Protein AF-A0AAW2F821-F1 (afdb_monomer)

InterPro domains:
  IPR004117 Olfactory receptor, insect [PF02949] (4-106)
  IPR004117 Olfactory receptor, insect [PTHR21137] (3-116)

Sequence (116 aa):
MVGLTFTIFQAVVKLGDLNVALRYASFTICLLSVLYLESWPGQQLSDYTNKIFSYITGGRWYQSSLRVRRIINIMLLRSYVPIKITAGKLYTLNLANFSAVARTSFSYFTVLCSMQ

Solvent-accessible surface area (backbone atoms only — not comparable to full-atom values): 6174 Å² total; per-residue (Å²): 88,73,71,51,26,50,32,52,44,51,21,60,77,34,54,88,43,62,75,59,16,52,51,29,47,52,50,41,53,49,55,51,49,54,55,45,64,57,13,49,58,22,35,54,46,29,52,49,26,50,49,53,43,50,52,53,71,74,41,73,52,86,79,49,56,73,71,58,36,52,53,50,49,54,50,48,63,54,35,73,53,54,56,69,45,44,57,89,81,79,40,63,33,24,59,69,50,50,51,50,45,52,53,51,25,52,51,54,32,54,52,54,62,71,76,105

Mean predicted aligned error: 8.16 Å

Secondary structure (DSSP, 8-state):
-HHHHHHHHHHHHTTTSHHHHHHHHHHHHHHHHHHHHHHHHHHHHHHHHHHHHHHHHHS-GGGS-HHHHHHHHHHHHHHTS----EETTTEE-SHHHHHHHHHHHHHHHHHHHH--

pLDDT: mean 82.45, std 6.85, range [60.75, 91.0]

Radius of gyration: 21.9 Å; Cα contacts (8 Å, |Δi|>4): 92; chains: 1; bounding box: 48×27×64 Å

Foldseek 3Di:
DVLLLVLVLQLVVVVVPVVRNVVSVVVNVVVLVVLVVQLVVQAVQLVVLVVLLVVLVPDPLVPDDPVSNVVSVVSNVVSVPRPFDADVVPRTSHVVSSVVVVVVSVVSNVVVVVVD

Structure (mmCIF, N/CA/C/O backbone):
data_AF-A0AAW2F821-F1
#
_entry.id   AF-A0AAW2F821-F1
#
loop_
_atom_site.group_PDB
_atom_site.id
_atom_site.type_symbol
_atom_site.label_atom_id
_atom_site.label_alt_id
_atom_site.label_comp_id
_atom_site.label_asym_id
_atom_site.label_entity_id
_atom_site.label_seq_id
_atom_site.pdbx_PDB_ins_code
_atom_site.Cartn_x
_atom_site.Cartn_y
_atom_site.Cartn_z
_atom_site.occupancy
_atom_site.B_iso_or_equiv
_atom_site.auth_seq_id
_atom_site.auth_comp_id
_atom_site.auth_asym_id
_atom_site.auth_atom_id
_atom_site.pdbx_PDB_model_num
ATOM 1 N N . MET A 1 1 ? 0.870 5.994 -7.753 1.00 71.38 1 MET A N 1
ATOM 2 C CA . MET A 1 1 ? 0.395 5.442 -9.040 1.00 71.38 1 MET A CA 1
ATOM 3 C C . MET A 1 1 ? 1.180 6.025 -10.212 1.00 71.38 1 MET A C 1
ATOM 5 O O . MET A 1 1 ? 2.043 5.319 -10.702 1.00 71.38 1 MET A O 1
ATOM 9 N N . VAL A 1 2 ? 1.015 7.308 -10.575 1.00 79.06 2 VAL A N 1
ATOM 10 C CA . VAL A 1 2 ? 1.758 7.938 -11.698 1.00 79.06 2 VAL A CA 1
ATOM 11 C C . VAL A 1 2 ? 3.290 7.845 -11.546 1.00 79.06 2 VAL A C 1
ATOM 13 O O . VAL A 1 2 ? 4.003 7.549 -12.498 1.00 79.06 2 VAL A O 1
ATOM 16 N N . GLY A 1 3 ? 3.809 8.015 -10.324 1.00 82.56 3 GLY A N 1
ATOM 17 C CA . GLY A 1 3 ? 5.247 7.862 -10.059 1.00 82.56 3 GLY A CA 1
ATOM 18 C C . GLY A 1 3 ? 5.778 6.430 -10.237 1.00 82.56 3 GLY A C 1
ATOM 19 O O . GLY A 1 3 ? 6.916 6.251 -10.661 1.00 82.56 3 GLY A O 1
ATOM 20 N N . LEU A 1 4 ? 4.953 5.407 -9.974 1.00 84.56 4 LEU A N 1
ATOM 21 C CA . LEU A 1 4 ? 5.333 3.999 -10.159 1.00 84.56 4 LEU A CA 1
ATOM 22 C C . LEU A 1 4 ? 5.331 3.630 -11.644 1.00 84.56 4 LEU A C 1
ATOM 24 O O . LEU A 1 4 ? 6.295 3.055 -12.131 1.00 84.56 4 LEU A O 1
ATOM 28 N N . THR A 1 5 ? 4.288 4.014 -12.385 1.00 85.81 5 THR A N 1
ATOM 29 C CA . THR A 1 5 ? 4.191 3.747 -13.830 1.00 85.81 5 THR A CA 1
ATOM 30 C C . THR A 1 5 ? 5.362 4.347 -14.599 1.00 85.81 5 THR A C 1
ATOM 32 O O . THR A 1 5 ? 5.937 3.691 -15.462 1.00 85.81 5 THR A O 1
ATOM 35 N N . PHE A 1 6 ? 5.745 5.580 -14.258 1.00 84.62 6 PHE A N 1
ATOM 36 C CA . PHE A 1 6 ? 6.811 6.296 -14.951 1.00 84.62 6 PHE A CA 1
ATOM 37 C C . PHE A 1 6 ? 8.196 5.705 -14.668 1.00 84.62 6 PHE A C 1
ATOM 39 O O . PHE A 1 6 ? 8.978 5.510 -15.593 1.00 84.62 6 PHE A O 1
ATOM 46 N N . THR A 1 7 ? 8.486 5.357 -13.412 1.00 87.88 7 THR A N 1
ATOM 47 C CA . THR A 1 7 ? 9.780 4.762 -13.043 1.00 87.88 7 THR A CA 1
ATOM 48 C C . THR A 1 7 ? 9.946 3.338 -13.584 1.00 87.88 7 THR A C 1
ATOM 50 O O . THR A 1 7 ? 11.038 2.999 -14.035 1.00 87.88 7 THR A O 1
ATOM 53 N N . ILE A 1 8 ? 8.870 2.538 -13.643 1.00 85.50 8 ILE A N 1
ATOM 54 C CA . ILE A 1 8 ? 8.881 1.215 -14.297 1.00 85.50 8 ILE A CA 1
ATOM 55 C C . ILE A 1 8 ? 9.131 1.365 -15.805 1.00 85.50 8 ILE A C 1
ATOM 57 O O . ILE A 1 8 ? 9.989 0.680 -16.357 1.00 85.50 8 ILE A O 1
ATOM 61 N N . PHE A 1 9 ? 8.435 2.290 -16.473 1.00 86.19 9 PHE A N 1
ATOM 62 C CA . PHE A 1 9 ? 8.631 2.541 -17.903 1.00 86.19 9 PHE A CA 1
ATOM 63 C C . PHE A 1 9 ? 10.062 3.006 -18.217 1.00 86.19 9 PHE A C 1
ATOM 65 O O . PHE A 1 9 ? 10.714 2.459 -19.105 1.00 86.19 9 PHE A O 1
ATOM 72 N N . GLN A 1 10 ? 10.600 3.956 -17.445 1.00 84.56 10 GLN A N 1
ATOM 73 C CA . GLN A 1 10 ? 11.975 4.439 -17.614 1.00 84.56 10 GLN A CA 1
ATOM 74 C C . GLN A 1 10 ? 13.027 3.345 -17.402 1.00 84.56 10 GLN A C 1
ATOM 76 O O . GLN A 1 10 ? 14.026 3.329 -18.123 1.00 84.56 10 GLN A O 1
ATOM 81 N N . ALA A 1 11 ? 12.803 2.420 -16.462 1.00 85.38 11 ALA A N 1
ATOM 82 C CA . ALA A 1 11 ? 13.694 1.282 -16.249 1.00 85.38 11 ALA A CA 1
ATOM 83 C C . ALA A 1 11 ? 13.777 0.374 -17.489 1.00 85.38 11 ALA A C 1
ATOM 85 O O . ALA A 1 11 ? 14.863 -0.085 -17.835 1.00 85.38 11 ALA A O 1
ATOM 86 N N . VAL A 1 12 ? 12.652 0.159 -18.182 1.00 83.44 12 VAL A N 1
ATOM 87 C CA . VAL A 1 12 ? 12.581 -0.693 -19.381 1.00 83.44 12 VAL A CA 1
ATOM 88 C C . VAL A 1 12 ? 13.149 0.012 -20.613 1.00 83.44 12 VAL A C 1
ATOM 90 O O . VAL A 1 12 ? 13.955 -0.566 -21.336 1.00 83.44 12 VAL A O 1
ATOM 93 N N . VAL A 1 13 ? 12.818 1.285 -20.834 1.00 84.94 13 VAL A N 1
ATOM 94 C CA . VAL A 1 13 ? 13.346 2.045 -21.984 1.00 84.94 13 VAL A CA 1
ATOM 95 C C . VAL A 1 13 ? 14.868 2.212 -21.911 1.00 84.94 13 VAL A C 1
ATOM 97 O O . VAL A 1 13 ? 15.545 2.234 -22.937 1.00 84.94 13 VAL A O 1
ATOM 100 N N . LYS A 1 14 ? 15.430 2.321 -20.702 1.00 84.56 14 LYS A N 1
ATOM 101 C CA . LYS A 1 14 ? 16.872 2.497 -20.476 1.00 84.56 14 LYS A CA 1
ATOM 102 C C . LYS A 1 14 ? 17.622 1.185 -20.221 1.00 84.56 14 LYS A C 1
ATOM 104 O O . LYS A 1 14 ? 18.730 1.230 -19.697 1.00 84.56 14 LYS A O 1
ATOM 109 N N . LEU A 1 15 ? 17.074 0.040 -20.645 1.00 78.75 15 LEU A N 1
ATOM 110 C CA . LEU A 1 15 ? 17.724 -1.275 -20.519 1.00 78.75 15 LEU A CA 1
ATOM 111 C C . LEU A 1 15 ? 19.124 -1.346 -21.158 1.00 78.75 15 LEU A C 1
ATOM 113 O O . LEU A 1 15 ? 19.942 -2.144 -20.712 1.00 78.75 15 LEU A O 1
ATOM 117 N N . GLY A 1 16 ? 19.416 -0.506 -22.159 1.00 80.50 16 GLY A N 1
ATOM 118 C CA . GLY A 1 16 ? 20.741 -0.431 -22.788 1.00 80.50 16 GLY A CA 1
ATOM 119 C C . GLY A 1 16 ? 21.863 0.036 -21.849 1.00 80.50 16 GLY A C 1
ATOM 120 O O . GLY A 1 16 ? 23.003 -0.38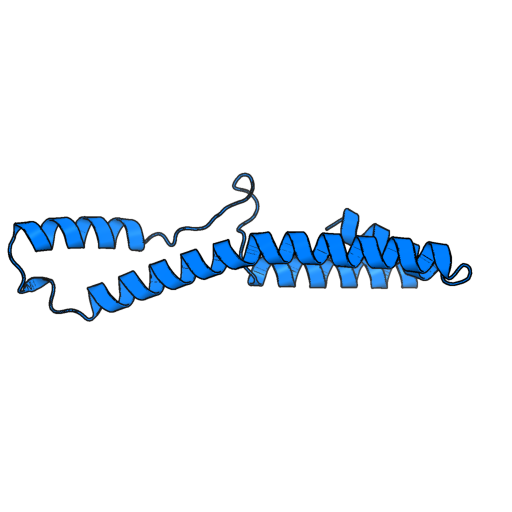4 -22.018 1.00 80.50 16 GLY A O 1
ATOM 121 N N . ASP A 1 17 ? 21.540 0.831 -20.823 1.00 89.19 17 ASP A N 1
ATOM 122 C CA . ASP A 1 17 ? 22.492 1.306 -19.817 1.00 89.19 17 ASP A CA 1
ATOM 123 C C . ASP A 1 17 ? 22.182 0.665 -18.459 1.00 89.19 17 ASP A C 1
ATOM 125 O O . ASP A 1 17 ? 21.379 1.182 -17.673 1.00 89.19 17 ASP A O 1
ATOM 129 N N . LEU A 1 18 ? 22.862 -0.444 -18.142 1.00 84.12 18 LEU A N 1
ATOM 130 C CA . LEU A 1 18 ? 22.626 -1.230 -16.920 1.00 84.12 18 LEU A CA 1
ATOM 131 C C . LEU A 1 18 ? 22.622 -0.369 -15.641 1.00 84.12 18 LEU A C 1
ATOM 133 O O . LEU A 1 18 ? 21.757 -0.526 -14.781 1.00 84.12 18 LEU A O 1
ATOM 137 N N . ASN A 1 19 ? 23.553 0.584 -15.526 1.00 88.00 19 ASN A N 1
ATOM 138 C CA . ASN A 1 19 ? 23.655 1.479 -14.367 1.00 88.00 19 ASN A CA 1
ATOM 139 C C . ASN A 1 19 ? 22.430 2.391 -14.201 1.00 88.00 19 ASN A C 1
ATOM 141 O O . ASN A 1 19 ? 22.024 2.695 -13.078 1.00 88.00 19 ASN A O 1
ATOM 145 N N . VAL A 1 20 ? 21.842 2.847 -15.307 1.00 87.38 20 VAL A N 1
ATOM 146 C CA . VAL A 1 20 ? 20.670 3.729 -15.298 1.00 87.38 20 VAL A CA 1
ATOM 147 C C . VAL A 1 20 ? 19.411 2.913 -15.017 1.00 87.38 20 VAL A C 1
ATOM 149 O O . VAL A 1 20 ? 18.615 3.299 -14.159 1.00 87.38 20 VAL A O 1
ATOM 152 N N . ALA A 1 21 ? 19.273 1.749 -15.655 1.00 86.81 21 ALA A N 1
ATOM 153 C CA . ALA A 1 21 ? 18.177 0.817 -15.401 1.00 86.81 21 ALA A CA 1
ATOM 154 C C . ALA A 1 21 ? 18.128 0.373 -13.928 1.00 86.81 21 ALA A C 1
ATOM 156 O O . ALA A 1 21 ? 17.065 0.418 -13.308 1.00 86.81 21 ALA A O 1
ATOM 157 N N . LEU A 1 22 ? 19.279 0.034 -13.331 1.00 88.81 22 LEU A N 1
ATOM 158 C CA . LEU A 1 22 ? 19.374 -0.355 -11.918 1.00 88.81 22 LEU A CA 1
ATOM 159 C C . LEU A 1 22 ? 18.941 0.760 -10.961 1.00 88.81 22 LEU A C 1
ATOM 161 O O . LEU A 1 22 ? 18.283 0.480 -9.959 1.00 88.81 22 LEU A O 1
ATOM 165 N N . ARG A 1 23 ? 19.267 2.023 -11.264 1.00 88.81 23 ARG A N 1
ATOM 166 C CA . ARG A 1 23 ? 18.805 3.169 -10.465 1.00 88.81 23 ARG A CA 1
ATOM 167 C C . ARG A 1 23 ? 17.286 3.293 -10.506 1.00 88.81 23 ARG A C 1
ATOM 169 O O . ARG A 1 23 ? 16.660 3.416 -9.460 1.00 88.81 23 ARG A O 1
ATOM 176 N N . TYR A 1 24 ? 16.675 3.233 -11.687 1.00 88.25 24 TYR A N 1
ATOM 177 C CA . TYR A 1 24 ? 15.215 3.312 -11.786 1.00 88.25 24 TYR A CA 1
ATOM 178 C C . TYR A 1 24 ? 14.530 2.111 -11.126 1.00 88.25 24 TYR A C 1
ATOM 180 O O . TYR A 1 24 ? 13.547 2.293 -10.407 1.00 88.25 24 TYR A O 1
ATOM 188 N N . ALA A 1 25 ? 15.093 0.910 -11.267 1.00 86.75 25 ALA A N 1
ATOM 189 C CA . ALA A 1 25 ? 14.605 -0.278 -10.577 1.00 86.75 25 ALA A CA 1
ATOM 190 C C . ALA A 1 25 ? 14.660 -0.120 -9.045 1.00 86.75 25 ALA A C 1
ATOM 192 O O . ALA A 1 25 ? 13.662 -0.378 -8.370 1.00 86.75 25 ALA A O 1
ATOM 193 N N . SER A 1 26 ? 15.761 0.381 -8.474 1.00 89.62 26 SER A N 1
ATOM 194 C CA . SER A 1 26 ? 15.849 0.587 -7.020 1.00 89.62 26 SER A CA 1
ATOM 195 C C . SER A 1 26 ? 14.837 1.621 -6.514 1.00 89.62 26 SER A C 1
ATOM 197 O O . SER A 1 26 ? 14.209 1.405 -5.474 1.00 89.62 26 SER A O 1
ATOM 199 N N . PHE A 1 27 ? 14.584 2.687 -7.280 1.00 89.75 27 PHE A N 1
ATOM 200 C CA . PHE A 1 27 ? 13.517 3.645 -6.978 1.00 89.75 27 PHE A CA 1
ATOM 201 C C . PHE A 1 27 ? 12.123 3.007 -7.015 1.00 89.75 27 PHE A C 1
ATOM 203 O O . PHE A 1 27 ? 11.325 3.265 -6.112 1.00 89.75 27 PHE A O 1
ATOM 210 N N . THR A 1 28 ? 11.821 2.151 -8.000 1.00 88.44 28 THR A N 1
ATOM 211 C CA . THR A 1 28 ? 10.520 1.451 -8.053 1.00 88.44 28 THR A CA 1
ATOM 212 C C . THR A 1 28 ? 10.304 0.564 -6.828 1.00 88.44 28 THR A C 1
ATOM 214 O O . THR A 1 28 ? 9.232 0.603 -6.224 1.00 88.44 28 THR A O 1
ATOM 217 N N . ILE A 1 29 ? 11.336 -0.178 -6.415 1.00 89.31 29 ILE A N 1
ATOM 218 C CA . ILE A 1 29 ? 11.290 -1.058 -5.243 1.00 89.31 29 ILE A CA 1
ATOM 219 C C . ILE A 1 29 ? 11.092 -0.234 -3.969 1.00 89.31 29 ILE A C 1
ATOM 221 O O . ILE A 1 29 ? 10.263 -0.593 -3.138 1.00 89.31 29 ILE A O 1
ATOM 225 N N . CYS A 1 30 ? 11.798 0.891 -3.838 1.00 91.00 30 CYS A N 1
ATOM 226 C CA . CYS A 1 30 ? 11.651 1.805 -2.706 1.00 91.00 30 CYS A CA 1
ATOM 227 C C . CYS A 1 30 ? 10.231 2.393 -2.617 1.00 91.00 30 CYS A C 1
ATOM 229 O O . CYS A 1 30 ? 9.612 2.403 -1.557 1.00 91.00 30 CYS A O 1
ATOM 231 N N . LEU A 1 31 ? 9.658 2.832 -3.740 1.00 88.69 31 LEU A N 1
ATOM 232 C CA . LEU A 1 31 ? 8.288 3.352 -3.758 1.00 88.69 31 LEU A CA 1
ATOM 233 C C . LEU A 1 31 ? 7.257 2.274 -3.393 1.00 88.69 31 LEU A C 1
ATOM 235 O O . LEU A 1 31 ? 6.298 2.560 -2.673 1.00 88.69 31 LEU A O 1
ATOM 239 N N . LEU A 1 32 ? 7.450 1.041 -3.871 1.00 87.94 32 LEU A N 1
ATOM 240 C CA . LEU A 1 32 ? 6.596 -0.093 -3.517 1.00 87.94 32 LEU A CA 1
ATOM 241 C C . LEU A 1 32 ? 6.715 -0.455 -2.034 1.00 87.94 32 LEU A C 1
ATOM 243 O O . LEU A 1 32 ? 5.691 -0.706 -1.399 1.00 87.94 32 LEU A O 1
ATOM 247 N N . SER A 1 33 ? 7.927 -0.454 -1.475 1.00 88.69 33 SER A N 1
ATOM 248 C CA . SER A 1 33 ? 8.146 -0.788 -0.068 1.00 88.69 33 SER A CA 1
ATOM 249 C C . SER A 1 33 ? 7.543 0.258 0.864 1.00 88.69 33 SER A C 1
ATOM 251 O O . SER A 1 33 ? 6.878 -0.120 1.823 1.00 88.69 33 SER A O 1
ATOM 253 N N . VAL A 1 34 ? 7.669 1.551 0.556 1.00 88.50 34 VAL A N 1
ATOM 254 C CA . VAL A 1 34 ? 7.011 2.624 1.323 1.00 88.50 34 VAL A CA 1
ATOM 255 C C . VAL A 1 34 ? 5.491 2.451 1.306 1.00 88.50 34 VAL A C 1
ATOM 257 O O . VAL A 1 34 ? 4.857 2.438 2.357 1.00 88.50 34 VAL A O 1
ATOM 260 N N . LEU A 1 35 ? 4.895 2.242 0.127 1.00 85.69 35 LEU A N 1
ATOM 261 C CA . LEU A 1 35 ? 3.453 1.993 0.007 1.00 85.69 35 LEU A CA 1
ATOM 262 C C . LEU A 1 35 ? 3.004 0.760 0.802 1.00 85.69 35 LEU A C 1
ATOM 264 O O . LEU A 1 35 ? 1.946 0.785 1.433 1.00 85.69 35 LEU A O 1
ATOM 268 N N . TYR A 1 36 ? 3.804 -0.304 0.783 1.00 85.44 36 TYR A N 1
ATOM 269 C CA . TYR A 1 36 ? 3.532 -1.514 1.547 1.00 85.44 36 TYR A CA 1
ATOM 270 C C . TYR A 1 36 ? 3.597 -1.256 3.058 1.00 85.44 36 TYR A C 1
ATOM 272 O O . TYR A 1 36 ? 2.644 -1.588 3.766 1.00 85.44 36 TYR A O 1
ATOM 280 N N . LEU A 1 37 ? 4.665 -0.609 3.533 1.00 86.69 37 LEU A N 1
ATOM 281 C CA . LEU A 1 37 ? 4.888 -0.283 4.945 1.00 86.69 37 LEU A CA 1
ATOM 282 C C . LEU A 1 37 ? 3.801 0.623 5.526 1.00 86.69 37 LEU A C 1
ATOM 284 O O . LEU A 1 37 ? 3.457 0.459 6.689 1.00 86.69 37 LEU A O 1
ATOM 288 N N . GLU A 1 38 ? 3.224 1.521 4.730 1.00 83.69 38 GLU A N 1
ATOM 289 C CA . GLU A 1 38 ? 2.076 2.344 5.136 1.00 83.69 38 GLU A CA 1
ATOM 290 C C . GLU A 1 38 ? 0.762 1.541 5.145 1.00 83.69 38 GLU A C 1
ATOM 292 O O . GLU A 1 38 ? -0.091 1.705 6.021 1.00 83.69 38 GLU A O 1
ATOM 297 N N . SER A 1 39 ? 0.576 0.640 4.175 1.00 84.81 39 SER A N 1
ATOM 298 C CA . SER A 1 39 ? -0.652 -0.160 4.054 1.00 84.81 39 SER A CA 1
ATOM 299 C C . SER A 1 39 ? -0.773 -1.273 5.102 1.00 84.81 39 SER A C 1
ATOM 301 O O . SER A 1 39 ? -1.884 -1.594 5.532 1.00 84.81 39 SER A O 1
ATOM 303 N N . TRP A 1 40 ? 0.357 -1.831 5.541 1.00 83.00 40 TRP A N 1
ATOM 304 C CA . TRP A 1 40 ? 0.433 -2.925 6.508 1.00 83.00 40 TRP A CA 1
ATOM 305 C C . TRP A 1 40 ? -0.180 -2.593 7.883 1.00 83.00 40 TRP A C 1
ATOM 307 O O . TRP A 1 40 ? -1.101 -3.299 8.304 1.00 83.00 40 TRP A O 1
ATOM 317 N N . PRO A 1 41 ? 0.234 -1.519 8.588 1.00 83.56 41 PRO A N 1
ATOM 318 C CA . PRO A 1 41 ? -0.349 -1.160 9.878 1.00 83.56 41 PRO A CA 1
ATOM 319 C C . PRO A 1 41 ? -1.825 -0.772 9.748 1.00 83.56 41 PRO A C 1
ATOM 321 O O . PRO A 1 41 ? -2.611 -1.080 10.645 1.00 83.56 41 PRO A O 1
ATOM 324 N N . GLY A 1 42 ? -2.230 -0.158 8.628 1.00 83.06 42 GLY A N 1
ATOM 325 C CA . GLY A 1 42 ? -3.63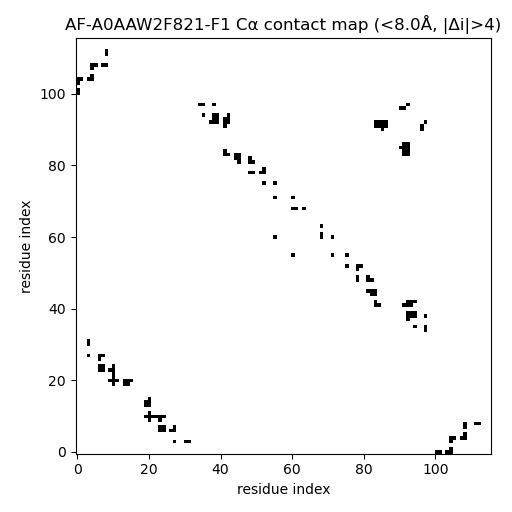2 0.174 8.354 1.00 83.06 42 GLY A CA 1
ATOM 326 C C . GLY A 1 42 ? -4.534 -1.060 8.294 1.00 83.06 42 GLY A C 1
ATOM 327 O O . GLY A 1 42 ? -5.632 -1.067 8.867 1.00 83.06 42 GLY A O 1
ATOM 328 N N . GLN A 1 43 ? -4.046 -2.140 7.683 1.00 83.69 43 GLN A N 1
ATOM 329 C CA . GLN A 1 43 ? -4.759 -3.411 7.667 1.00 83.69 43 GLN A CA 1
ATOM 330 C C . GLN A 1 43 ? -4.727 -4.115 9.020 1.00 83.69 43 GLN A C 1
ATOM 332 O O . GLN A 1 43 ? -5.773 -4.535 9.511 1.00 83.69 43 GLN A O 1
ATOM 337 N N . GLN A 1 44 ? -3.560 -4.183 9.661 1.00 85.56 44 GLN A N 1
ATOM 338 C CA . GLN A 1 44 ? -3.418 -4.839 10.957 1.00 85.56 44 GLN A CA 1
ATOM 339 C C . GLN A 1 44 ? -4.345 -4.202 12.012 1.00 85.56 44 GLN A C 1
ATOM 341 O O . GLN A 1 44 ? -4.989 -4.905 12.792 1.00 85.56 44 GLN A O 1
ATOM 346 N N . LEU A 1 45 ? -4.490 -2.874 11.990 1.00 83.44 45 LEU A N 1
ATOM 347 C CA . LEU A 1 45 ? -5.403 -2.138 12.865 1.00 83.44 45 LEU A CA 1
ATOM 348 C C . LEU A 1 45 ? -6.883 -2.448 12.582 1.00 83.44 45 LEU A C 1
ATO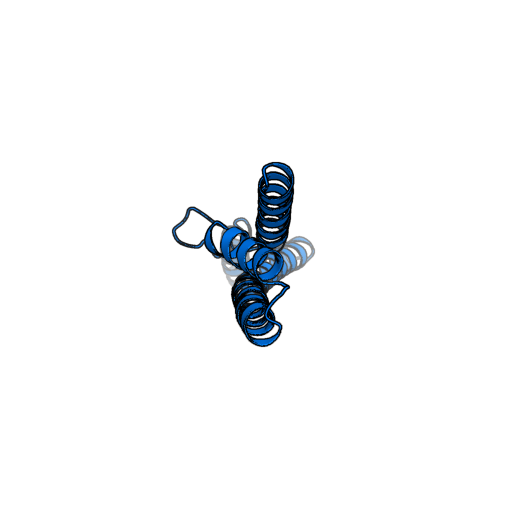M 350 O O . LEU A 1 45 ? -7.677 -2.616 13.516 1.00 83.44 45 LEU A O 1
ATOM 354 N N . SER A 1 46 ? -7.249 -2.570 11.305 1.00 82.69 46 SER A N 1
ATOM 355 C CA . SER A 1 46 ? -8.597 -2.984 10.899 1.00 82.69 46 SER A CA 1
ATOM 356 C C . SER A 1 46 ? -8.905 -4.408 11.378 1.00 82.69 46 SER A C 1
ATOM 358 O O . SER A 1 46 ? -9.963 -4.652 11.963 1.00 82.69 46 SER A O 1
ATOM 360 N N . ASP A 1 47 ? -7.953 -5.329 11.225 1.00 85.50 47 ASP A N 1
ATOM 361 C CA . ASP A 1 47 ? -8.094 -6.729 11.634 1.00 85.50 47 ASP A CA 1
ATOM 362 C C . ASP A 1 47 ? -8.211 -6.880 13.154 1.0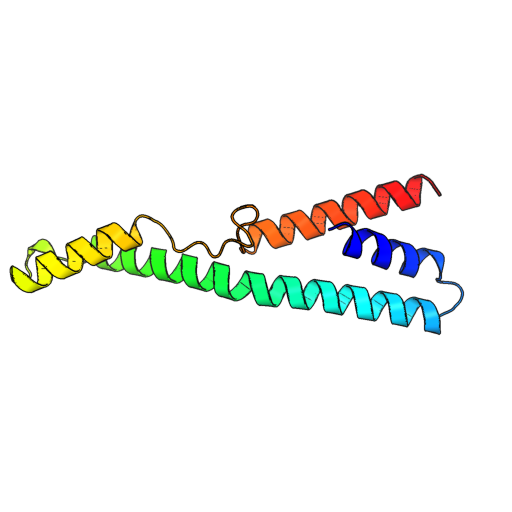0 85.50 47 ASP A C 1
ATOM 364 O O . ASP A 1 47 ? -9.042 -7.653 13.640 1.00 85.50 47 ASP A O 1
ATOM 368 N N . TYR A 1 48 ? -7.431 -6.122 13.931 1.00 84.62 48 TYR A N 1
ATOM 369 C CA . TYR A 1 48 ? -7.576 -6.109 15.388 1.00 84.62 48 TYR A CA 1
ATOM 370 C C . TYR A 1 48 ? -8.931 -5.563 15.826 1.00 84.62 48 TYR A C 1
ATOM 372 O O . TYR A 1 48 ? -9.538 -6.126 16.735 1.00 84.62 48 TYR A O 1
ATOM 380 N N . THR A 1 49 ? -9.435 -4.516 15.169 1.00 82.56 49 THR A N 1
ATOM 381 C CA . THR A 1 49 ? -10.756 -3.960 15.493 1.00 82.56 49 THR A CA 1
ATOM 382 C C . THR A 1 49 ? -11.858 -5.000 15.260 1.00 82.56 49 THR A C 1
ATOM 384 O O . THR A 1 49 ? -12.714 -5.194 16.125 1.00 82.56 49 THR A O 1
ATOM 387 N N . ASN A 1 50 ? -11.780 -5.747 14.153 1.00 85.00 50 ASN A N 1
ATOM 388 C CA . ASN A 1 50 ? -12.704 -6.845 13.857 1.00 85.00 50 ASN A CA 1
ATOM 389 C C . ASN A 1 50 ? -12.600 -7.995 14.872 1.00 85.00 50 ASN A C 1
ATOM 391 O O . ASN A 1 50 ? -13.622 -8.530 15.302 1.00 85.00 50 ASN A O 1
ATOM 395 N N . LYS A 1 51 ? -11.382 -8.360 15.299 1.00 86.50 51 LYS A N 1
ATOM 396 C CA . LYS A 1 51 ? -11.172 -9.379 16.343 1.00 86.50 51 LYS A CA 1
ATOM 397 C C . LYS A 1 51 ? -11.751 -8.946 17.688 1.00 86.50 51 LYS A C 1
ATOM 399 O O . LYS A 1 51 ? -12.405 -9.734 18.358 1.00 86.50 51 LYS A O 1
ATOM 404 N N . ILE A 1 52 ? -11.541 -7.694 18.091 1.00 84.81 52 ILE A N 1
ATOM 405 C CA . ILE A 1 52 ? -12.123 -7.155 19.328 1.00 84.81 52 ILE A CA 1
ATOM 406 C C . ILE A 1 52 ? -13.651 -7.232 19.259 1.00 84.81 52 ILE A C 1
ATOM 408 O O . ILE A 1 52 ? -14.284 -7.694 20.207 1.00 84.81 52 ILE A O 1
ATOM 412 N N . PHE A 1 53 ? -14.239 -6.856 18.123 1.00 84.25 53 PHE A N 1
ATOM 413 C CA . PHE A 1 53 ? -15.678 -6.970 17.914 1.00 84.25 53 PHE A CA 1
ATOM 414 C C . PHE A 1 53 ? -16.166 -8.424 18.033 1.00 84.25 53 PHE A C 1
ATOM 416 O O . PHE A 1 53 ? -17.129 -8.681 18.758 1.00 84.25 53 PHE A O 1
ATOM 423 N N . SER A 1 54 ? -15.492 -9.390 17.399 1.00 85.62 54 SER A N 1
ATOM 424 C CA . SER A 1 54 ? -15.896 -10.801 17.472 1.00 85.62 54 SER A CA 1
ATOM 425 C C . SER A 1 54 ? -15.776 -11.379 18.886 1.00 85.62 54 SER A C 1
ATOM 427 O O . SER A 1 54 ? -16.696 -12.062 19.340 1.00 85.62 54 SER A O 1
ATOM 429 N N . TYR A 1 55 ? -14.710 -11.049 19.623 1.00 85.50 55 TYR A N 1
ATOM 430 C CA . TYR A 1 55 ? -14.540 -11.480 21.013 1.00 85.50 55 TYR A CA 1
ATOM 431 C C . TYR A 1 55 ? -15.597 -10.895 21.944 1.00 85.50 55 TYR A C 1
ATOM 433 O O . TYR A 1 55 ? -16.142 -11.618 22.780 1.00 85.50 55 TYR A O 1
ATOM 441 N N . ILE A 1 56 ? -15.916 -9.606 21.801 1.00 83.81 56 ILE A N 1
ATOM 442 C CA . ILE A 1 56 ? -16.960 -8.984 22.618 1.00 83.81 56 ILE A CA 1
ATOM 443 C C . ILE A 1 56 ? -18.317 -9.617 22.299 1.00 83.81 56 ILE A C 1
ATOM 445 O O . ILE A 1 56 ? -19.050 -9.956 23.222 1.00 83.81 56 ILE A O 1
ATOM 449 N N . THR A 1 57 ? -18.639 -9.821 21.020 1.00 80.50 57 THR A N 1
ATOM 450 C CA . THR A 1 57 ? -19.939 -10.369 20.602 1.00 80.50 57 THR A CA 1
ATOM 451 C C . THR A 1 57 ? -20.114 -11.834 21.021 1.00 80.50 57 THR A C 1
ATOM 453 O O . THR A 1 57 ? -21.213 -12.229 21.404 1.00 80.50 57 THR A O 1
ATOM 456 N N . GLY A 1 58 ? -19.040 -12.633 20.998 1.00 82.44 58 GLY A N 1
ATOM 457 C CA . GLY A 1 58 ? -19.050 -14.027 21.463 1.00 82.44 58 GLY A CA 1
ATOM 458 C C . GLY A 1 58 ? -18.958 -14.192 22.986 1.00 82.44 58 GLY A C 1
ATOM 459 O O . GLY A 1 58 ? -19.271 -15.259 23.514 1.00 82.44 58 GLY A O 1
ATOM 460 N N . GLY A 1 59 ? -18.540 -13.153 23.714 1.00 81.56 59 GLY A N 1
ATOM 461 C CA . GLY A 1 59 ? -18.487 -13.157 25.172 1.00 81.56 59 GLY A CA 1
ATOM 462 C C . GLY A 1 59 ? -19.867 -12.974 25.808 1.00 81.56 59 GLY A C 1
ATOM 463 O O . GLY A 1 59 ? -20.737 -12.289 25.279 1.00 81.56 59 GLY A O 1
ATOM 464 N N . ARG A 1 60 ? -20.079 -13.517 27.012 1.00 81.62 60 ARG A N 1
ATOM 465 C CA . ARG A 1 60 ? -21.312 -13.282 27.791 1.00 81.62 60 ARG A CA 1
ATOM 466 C C . ARG A 1 60 ? -21.291 -11.916 28.496 1.00 81.62 60 ARG A C 1
ATOM 468 O O . ARG A 1 60 ? -21.513 -11.824 29.700 1.00 81.62 60 ARG A O 1
ATOM 475 N N . TRP A 1 61 ? -21.022 -10.838 27.754 1.00 80.31 61 TRP A N 1
ATOM 476 C CA . TRP A 1 61 ? -20.900 -9.459 28.264 1.00 80.31 61 TRP A CA 1
ATOM 477 C C . TRP A 1 61 ? -22.166 -8.953 28.976 1.00 80.31 61 TRP A C 1
ATOM 479 O O . TRP A 1 61 ? -22.108 -8.061 29.823 1.00 80.31 61 TRP A O 1
ATOM 489 N N . TYR A 1 62 ? -23.319 -9.546 28.662 1.00 77.06 62 TYR A N 1
ATOM 490 C CA . TYR A 1 62 ? -24.600 -9.265 29.304 1.00 77.06 62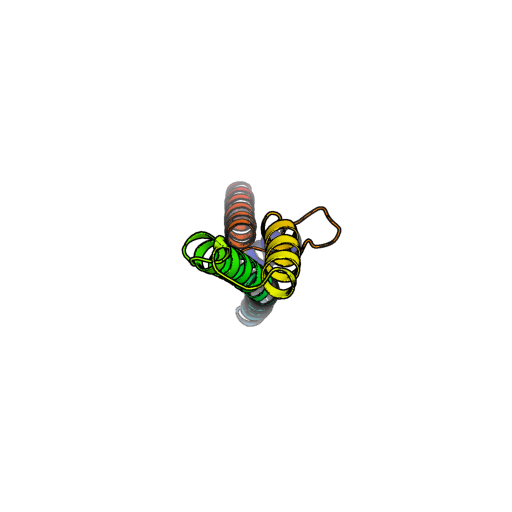 TYR A CA 1
ATOM 491 C C . TYR A 1 62 ? -24.686 -9.778 30.752 1.00 77.06 62 TYR A C 1
ATOM 493 O O . TYR A 1 62 ? -25.518 -9.275 31.504 1.00 77.06 62 TYR A O 1
ATOM 501 N N . GLN A 1 63 ? -23.830 -10.728 31.154 1.00 81.69 63 GLN A N 1
ATOM 502 C CA . GLN A 1 63 ? -23.750 -11.261 32.525 1.00 81.69 63 GLN A CA 1
ATOM 503 C C . GLN A 1 63 ? -22.771 -10.483 33.421 1.00 81.69 63 GLN A C 1
ATOM 505 O O . GLN A 1 63 ? -22.685 -10.748 34.617 1.00 81.69 63 GLN A O 1
ATOM 510 N N . SER A 1 64 ? -22.019 -9.529 32.868 1.00 80.56 64 SER A N 1
ATOM 511 C CA . SER A 1 64 ? -21.074 -8.704 33.626 1.00 80.56 64 SER A CA 1
ATOM 512 C C . SER A 1 64 ? -21.772 -7.586 34.413 1.00 80.56 64 SER A C 1
ATOM 514 O O . SER A 1 64 ? -22.917 -7.221 34.145 1.00 80.56 64 SER A O 1
ATOM 516 N N . SER A 1 65 ? -21.061 -6.991 35.377 1.00 85.81 65 SER A N 1
ATOM 517 C CA . SER A 1 65 ? -21.577 -5.872 36.175 1.00 85.81 65 SER A CA 1
ATOM 518 C C . SER A 1 65 ? -21.995 -4.674 35.306 1.00 85.81 65 SER A C 1
ATOM 520 O O . SER A 1 65 ? -21.422 -4.414 34.246 1.00 85.81 65 SER A O 1
ATOM 522 N N . LEU A 1 66 ? -22.973 -3.890 35.776 1.00 82.69 66 LEU A N 1
ATOM 523 C CA . LEU A 1 66 ? -23.524 -2.728 35.054 1.00 82.69 66 LEU A CA 1
ATOM 524 C C . LEU A 1 66 ? -22.459 -1.715 34.596 1.00 82.69 66 LEU A C 1
ATOM 526 O O . LEU A 1 66 ? -22.578 -1.145 33.510 1.00 82.69 66 LEU A O 1
ATOM 530 N N . ARG A 1 67 ? -21.401 -1.507 35.393 1.00 84.19 67 ARG A N 1
ATOM 531 C CA . ARG A 1 67 ? -20.279 -0.621 35.031 1.00 84.19 67 ARG A CA 1
ATOM 532 C C . ARG A 1 67 ? -19.479 -1.178 33.853 1.00 84.19 67 ARG A C 1
ATOM 534 O O . ARG A 1 67 ? -19.225 -0.453 32.896 1.00 84.19 67 ARG A O 1
ATOM 541 N N . VAL A 1 68 ? -19.143 -2.467 33.898 1.00 82.38 68 VAL A N 1
ATOM 542 C CA . VAL A 1 68 ? -18.392 -3.155 32.836 1.00 82.38 68 VAL A CA 1
ATOM 543 C C . VAL A 1 68 ? -19.218 -3.217 31.553 1.00 82.38 68 VAL A C 1
ATOM 545 O O . VAL A 1 68 ? -18.712 -2.903 30.479 1.00 82.38 68 VAL A O 1
ATOM 548 N N . ARG A 1 69 ? -20.519 -3.505 31.662 1.00 84.19 69 ARG A N 1
ATOM 549 C CA . ARG A 1 69 ? -21.439 -3.541 30.520 1.00 84.19 69 ARG A CA 1
AT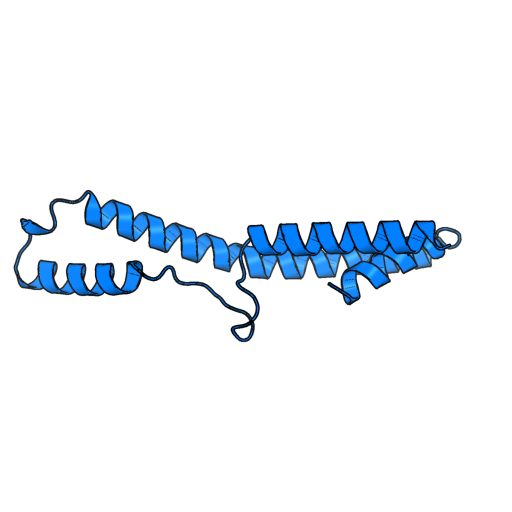OM 550 C C . ARG A 1 69 ? -21.515 -2.197 29.788 1.00 84.19 69 ARG A C 1
ATOM 552 O O . ARG A 1 69 ? -21.518 -2.188 28.563 1.00 84.19 69 ARG A O 1
ATOM 559 N N . ARG A 1 70 ? -21.525 -1.064 30.507 1.00 85.06 70 ARG A N 1
ATOM 560 C CA . ARG A 1 70 ? -21.470 0.282 29.896 1.00 85.06 70 ARG A CA 1
ATOM 561 C C . ARG A 1 70 ? -20.186 0.504 29.096 1.00 85.06 70 ARG A C 1
ATOM 563 O O . ARG A 1 70 ? -20.259 0.989 27.972 1.00 85.06 70 ARG A O 1
ATOM 570 N N . ILE A 1 71 ? -19.037 0.130 29.656 1.00 85.00 71 ILE A N 1
ATOM 571 C CA . ILE A 1 71 ? -17.731 0.293 28.998 1.00 85.00 71 ILE A CA 1
ATOM 572 C C . ILE A 1 71 ? -17.648 -0.578 27.741 1.00 85.00 71 ILE A C 1
ATOM 574 O O . ILE A 1 71 ? -17.256 -0.088 26.684 1.00 85.00 71 ILE A O 1
ATOM 578 N N . ILE A 1 72 ? -18.082 -1.839 27.832 1.00 85.38 72 ILE A N 1
ATOM 579 C CA . ILE A 1 72 ? -18.128 -2.758 26.689 1.00 85.38 72 ILE A CA 1
ATOM 580 C C . ILE A 1 72 ? -19.032 -2.208 25.585 1.00 85.38 72 ILE A C 1
ATOM 582 O O . ILE A 1 72 ? -18.661 -2.264 24.419 1.00 85.38 72 ILE A O 1
ATOM 586 N N . ASN A 1 73 ? -20.184 -1.632 25.933 1.00 82.31 73 ASN A N 1
ATOM 587 C CA . ASN A 1 73 ? -21.106 -1.070 24.947 1.00 82.31 73 ASN A CA 1
ATOM 588 C C . ASN A 1 73 ? -20.485 0.128 24.203 1.00 82.31 73 ASN A C 1
ATOM 590 O O . ASN A 1 73 ? -20.606 0.230 22.987 1.00 82.31 73 ASN A O 1
ATOM 594 N N . ILE A 1 74 ? -19.744 0.992 24.911 1.00 84.25 74 ILE A N 1
ATOM 595 C CA . ILE A 1 74 ? -18.982 2.090 24.291 1.00 84.25 74 ILE A CA 1
ATOM 596 C C . ILE A 1 74 ? -17.883 1.540 23.373 1.00 84.25 74 ILE A C 1
ATOM 598 O O . ILE A 1 74 ? -17.730 2.032 22.256 1.00 84.25 74 ILE A O 1
ATOM 602 N N . MET A 1 75 ? -17.134 0.520 23.812 1.00 81.75 75 MET A N 1
ATOM 603 C CA . MET A 1 75 ? -16.140 -0.142 22.959 1.00 81.75 75 MET A CA 1
ATOM 604 C C . MET A 1 75 ? -16.790 -0.715 21.703 1.00 81.75 75 MET A C 1
ATOM 606 O O . MET A 1 75 ? -16.328 -0.405 20.614 1.00 81.75 75 MET A O 1
ATOM 610 N N . LEU A 1 76 ? -17.890 -1.459 21.837 1.00 81.50 76 LEU A N 1
ATOM 611 C CA . LEU A 1 76 ? -18.604 -2.071 20.718 1.00 81.50 76 LEU A CA 1
ATOM 612 C C . LEU A 1 76 ? -19.084 -1.021 19.708 1.00 81.50 76 LEU A C 1
ATOM 614 O O . LEU A 1 76 ? -18.901 -1.199 18.506 1.00 81.50 76 LEU A O 1
ATOM 618 N N . LEU A 1 77 ? -19.626 0.102 20.196 1.00 80.44 77 LEU A N 1
ATOM 619 C CA . LEU A 1 77 ? -20.065 1.218 19.356 1.00 80.44 77 LEU A CA 1
ATOM 620 C C . LEU A 1 77 ? -18.901 1.823 18.553 1.00 80.44 77 LEU A C 1
ATOM 622 O O . LEU A 1 77 ? -19.079 2.199 17.396 1.00 80.44 77 LEU A O 1
ATOM 626 N N . ARG A 1 78 ? -17.699 1.901 19.145 1.00 75.75 78 ARG A N 1
ATOM 627 C CA . ARG A 1 78 ?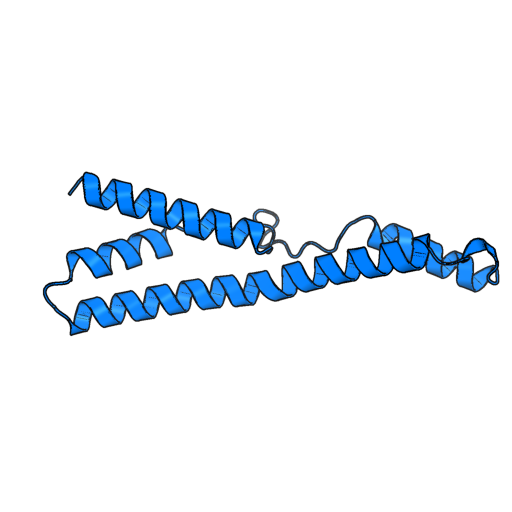 -16.491 2.375 18.448 1.00 75.75 78 ARG A CA 1
ATOM 628 C C . ARG A 1 78 ? -15.896 1.320 17.517 1.00 75.75 78 ARG A C 1
ATOM 630 O O . ARG A 1 78 ? -15.405 1.685 16.459 1.00 75.75 78 ARG A O 1
ATOM 637 N N . SER A 1 79 ? -15.953 0.041 17.883 1.00 71.94 79 SER A N 1
ATOM 638 C CA . SER A 1 79 ? -15.460 -1.082 17.073 1.00 71.94 79 SER A CA 1
ATOM 639 C C . SER A 1 79 ? -16.335 -1.372 15.854 1.00 71.94 79 SER A C 1
ATOM 641 O O . SER A 1 79 ? -15.845 -1.950 14.890 1.00 71.94 79 SER A O 1
ATOM 643 N N . TYR A 1 80 ? -17.608 -0.961 15.877 1.00 66.81 80 TYR A N 1
ATOM 644 C CA . TYR A 1 80 ? -18.530 -1.108 14.746 1.00 66.81 80 TYR A CA 1
ATOM 645 C C . TYR A 1 80 ? -18.047 -0.361 13.495 1.00 66.81 80 TYR A C 1
ATOM 647 O O . TYR A 1 80 ? -18.312 -0.779 12.369 1.00 66.81 80 TYR A O 1
ATOM 655 N N . VAL A 1 81 ? -17.303 0.733 13.684 1.00 65.69 81 VAL A N 1
ATOM 656 C CA . VAL A 1 81 ? -16.594 1.407 12.599 1.00 65.69 81 VAL A CA 1
ATOM 657 C C . VAL A 1 81 ? -15.139 0.944 12.651 1.00 65.69 81 VAL A C 1
ATOM 659 O O . VAL A 1 81 ? -14.390 1.424 13.504 1.00 65.69 81 VAL A O 1
ATOM 662 N N . PRO A 1 82 ? -14.706 0.019 11.772 1.00 62.91 82 PRO A N 1
ATOM 663 C CA . PRO A 1 82 ? -13.314 -0.405 11.747 1.00 62.91 82 PRO A CA 1
ATOM 664 C C . PRO A 1 82 ? -12.425 0.823 11.562 1.00 62.91 82 PRO A C 1
ATOM 666 O O . PRO A 1 82 ? -12.716 1.691 10.732 1.00 62.91 82 PRO A O 1
ATOM 669 N N . ILE A 1 83 ? -11.358 0.910 12.357 1.00 66.19 83 ILE A N 1
ATOM 670 C CA . ILE A 1 83 ? -10.435 2.039 12.296 1.00 66.19 83 ILE A CA 1
ATOM 671 C C . ILE A 1 83 ? -9.697 1.961 10.961 1.00 66.19 83 ILE A C 1
ATOM 673 O O . ILE A 1 83 ? -8.744 1.204 10.795 1.00 66.19 83 ILE A O 1
ATOM 677 N N . LYS A 1 84 ? -10.168 2.744 9.992 1.00 65.81 84 LYS A N 1
ATOM 678 C CA . LYS A 1 84 ? -9.561 2.856 8.669 1.00 65.81 84 LYS A CA 1
ATOM 679 C C . LYS A 1 84 ? -8.607 4.037 8.673 1.00 65.81 84 LYS A C 1
ATOM 681 O O . LYS A 1 84 ? -9.037 5.193 8.702 1.00 65.81 84 LYS A O 1
ATOM 686 N N . ILE A 1 85 ? -7.310 3.758 8.604 1.00 69.44 85 ILE A N 1
ATOM 687 C CA . ILE A 1 85 ? -6.333 4.813 8.345 1.00 69.44 85 ILE A CA 1
ATOM 688 C C . ILE A 1 85 ? -6.539 5.254 6.897 1.00 69.44 85 ILE A C 1
ATOM 690 O O . ILE A 1 85 ? -6.446 4.455 5.966 1.00 69.44 85 ILE A O 1
ATOM 694 N N . THR A 1 86 ? -6.909 6.518 6.712 1.00 70.06 86 THR A N 1
ATOM 695 C CA . THR A 1 86 ? -7.218 7.069 5.392 1.00 70.06 86 THR A CA 1
ATOM 696 C C . THR A 1 86 ? -6.223 8.178 5.088 1.00 70.06 86 THR A C 1
ATOM 698 O O . THR A 1 86 ? -6.188 9.177 5.803 1.00 70.06 86 THR A O 1
ATOM 701 N N . ALA A 1 87 ? -5.432 8.038 4.027 1.00 67.19 87 ALA A N 1
ATOM 702 C CA . ALA A 1 87 ? -4.601 9.116 3.515 1.00 67.19 87 ALA A CA 1
ATOM 703 C C . ALA A 1 87 ? -5.515 10.202 2.918 1.00 67.19 87 ALA A C 1
ATOM 705 O O . ALA A 1 87 ? -6.225 9.976 1.933 1.00 67.19 87 ALA A O 1
ATOM 706 N N . GLY A 1 88 ? -5.571 11.359 3.587 1.00 64.44 88 GLY A N 1
ATOM 707 C CA . GLY A 1 88 ? -6.332 12.534 3.148 1.00 64.44 88 GLY A CA 1
ATOM 708 C C . GLY A 1 88 ? -7.843 12.325 2.969 1.00 64.44 88 GLY A C 1
ATOM 709 O O . GLY A 1 88 ? -8.444 13.046 2.185 1.00 64.44 88 GLY A O 1
ATOM 710 N N . LYS A 1 89 ? -8.459 11.329 3.632 1.00 63.72 89 LYS A N 1
ATOM 711 C CA . LYS A 1 89 ? -9.857 10.862 3.417 1.00 63.72 89 LYS A CA 1
ATOM 712 C C . LYS A 1 89 ? -10.177 10.291 2.024 1.00 63.72 89 LYS A C 1
ATOM 714 O O . LYS A 1 89 ? -11.284 9.805 1.823 1.00 63.72 89 LYS A O 1
ATOM 719 N N . LEU A 1 90 ? -9.229 10.305 1.091 1.00 60.75 90 LEU A N 1
ATOM 720 C CA . LEU A 1 90 ? -9.430 9.861 -0.292 1.00 60.75 90 LEU A CA 1
ATOM 721 C C . LEU A 1 90 ? -8.961 8.422 -0.520 1.00 60.75 90 LEU A C 1
ATOM 723 O O . LEU A 1 90 ? -9.474 7.742 -1.405 1.00 60.75 90 LEU A O 1
ATOM 727 N N . TYR A 1 91 ? -8.000 7.945 0.275 1.00 67.50 91 TYR A N 1
ATOM 728 C CA . TYR A 1 91 ? -7.388 6.637 0.068 1.00 67.50 91 TYR A CA 1
ATOM 729 C C . TYR A 1 91 ? -7.262 5.858 1.373 1.00 67.50 91 TYR A C 1
ATOM 731 O O . TYR A 1 91 ? -6.502 6.228 2.264 1.00 67.50 91 TYR A O 1
ATOM 739 N N . THR A 1 92 ? -8.001 4.759 1.503 1.00 73.94 92 THR A N 1
ATOM 740 C CA . THR A 1 92 ? -7.862 3.855 2.650 1.00 73.94 92 THR A CA 1
ATOM 741 C C . THR A 1 92 ? -6.573 3.050 2.531 1.00 73.94 92 THR A C 1
ATOM 743 O O . THR A 1 92 ? -6.368 2.357 1.531 1.00 73.94 92 THR A O 1
ATOM 746 N N . LEU A 1 93 ? -5.721 3.126 3.552 1.00 76.62 93 LEU A N 1
ATOM 747 C CA . LEU A 1 93 ? -4.499 2.336 3.661 1.00 76.62 93 LEU A CA 1
ATOM 748 C C . LEU A 1 93 ? -4.874 0.900 4.039 1.00 76.62 93 LEU A C 1
ATOM 750 O O . LEU A 1 93 ? -5.143 0.590 5.196 1.00 76.62 93 LEU A O 1
ATOM 754 N N . ASN A 1 94 ? -4.962 0.045 3.024 1.00 81.00 94 ASN A N 1
ATOM 755 C CA . ASN A 1 94 ? -5.248 -1.381 3.142 1.00 81.00 94 ASN A CA 1
ATOM 756 C C . ASN A 1 94 ? -4.502 -2.131 2.023 1.00 81.00 94 ASN A C 1
ATOM 758 O O . ASN A 1 94 ? -4.294 -1.558 0.945 1.00 81.00 94 ASN A O 1
ATOM 762 N N . LEU A 1 95 ? -4.145 -3.404 2.220 1.00 81.00 95 LEU A N 1
ATOM 763 C CA . LEU A 1 95 ? -3.426 -4.193 1.209 1.00 81.00 95 LEU A CA 1
ATOM 764 C C . LEU A 1 95 ? -4.261 -4.400 -0.059 1.00 81.00 95 LEU A C 1
ATOM 766 O O . LEU A 1 95 ? -3.712 -4.464 -1.156 1.00 81.00 95 LEU A O 1
ATOM 770 N N . ALA A 1 96 ? -5.592 -4.429 0.064 1.00 83.44 96 ALA A N 1
ATOM 771 C CA . ALA A 1 96 ? -6.486 -4.455 -1.093 1.00 83.44 96 ALA A CA 1
ATOM 772 C C . ALA A 1 96 ? -6.239 -3.248 -2.016 1.00 83.44 96 ALA A C 1
ATOM 774 O O . ALA A 1 96 ? -6.041 -3.409 -3.220 1.00 83.44 96 ALA A O 1
ATOM 775 N N . ASN A 1 97 ? -6.144 -2.046 -1.444 1.00 83.69 97 ASN A N 1
ATOM 776 C CA . ASN A 1 97 ? -5.848 -0.835 -2.203 1.00 83.69 97 ASN A CA 1
ATOM 777 C C . ASN A 1 97 ? -4.408 -0.824 -2.733 1.00 83.69 97 ASN A C 1
ATOM 779 O O . ASN A 1 97 ? -4.195 -0.434 -3.879 1.00 83.69 97 ASN A O 1
ATOM 783 N N . PHE A 1 98 ? -3.432 -1.314 -1.959 1.00 85.00 98 PHE A N 1
ATOM 784 C CA . PHE A 1 98 ? -2.064 -1.521 -2.452 1.00 85.00 98 PHE A CA 1
ATOM 785 C C . PHE A 1 98 ? -2.044 -2.409 -3.706 1.00 85.00 98 PHE A C 1
ATOM 787 O O . PHE A 1 98 ? -1.462 -2.028 -4.722 1.00 85.00 98 PHE A O 1
ATOM 794 N N . SER A 1 99 ? -2.743 -3.548 -3.671 1.00 86.06 99 SER A N 1
ATOM 795 C CA . SER A 1 99 ? -2.830 -4.470 -4.808 1.00 86.06 99 SER A CA 1
ATOM 796 C C . SER A 1 99 ? -3.505 -3.827 -6.021 1.00 86.06 99 SER A C 1
ATOM 798 O O . SER A 1 99 ? -3.048 -4.007 -7.151 1.00 86.06 99 SER A O 1
ATOM 800 N N . ALA A 1 100 ? -4.539 -3.008 -5.795 1.00 88.31 100 ALA A N 1
ATOM 801 C CA . ALA A 1 100 ? -5.203 -2.258 -6.850 1.00 88.31 100 ALA A CA 1
ATOM 802 C C . ALA A 1 100 ? -4.242 -1.250 -7.498 1.00 88.31 100 ALA A C 1
ATOM 804 O O . ALA A 1 100 ? -4.139 -1.219 -8.721 1.00 88.31 100 ALA A O 1
ATOM 805 N N . VAL A 1 101 ? -3.485 -0.486 -6.703 1.00 87.25 101 VAL A N 1
ATOM 806 C CA . VAL A 1 101 ? -2.490 0.476 -7.211 1.00 87.25 101 VAL A CA 1
ATOM 807 C C . VAL A 1 101 ? -1.353 -0.218 -7.960 1.00 87.25 101 VAL A C 1
ATOM 809 O O . VAL A 1 101 ? -0.914 0.285 -8.995 1.00 87.25 101 VAL A O 1
ATOM 812 N N . ALA A 1 102 ? -0.872 -1.362 -7.475 1.00 86.94 102 ALA A N 1
ATOM 813 C CA . ALA A 1 102 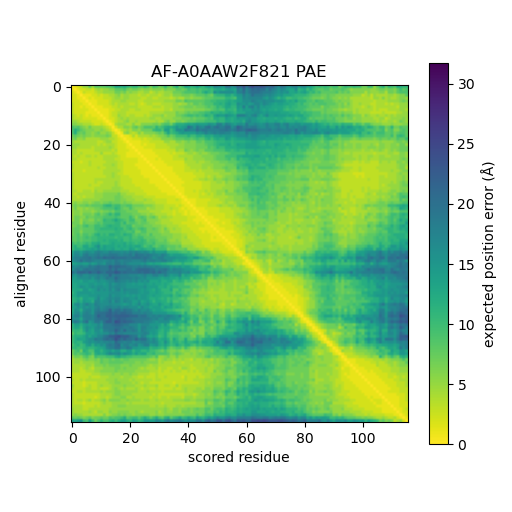? 0.148 -2.139 -8.173 1.00 86.94 102 ALA A CA 1
ATOM 814 C C . ALA A 1 102 ? -0.381 -2.641 -9.525 1.00 86.94 102 ALA A C 1
ATOM 816 O O . ALA A 1 102 ? 0.244 -2.408 -10.560 1.00 86.94 102 ALA A O 1
ATOM 817 N N . ARG A 1 103 ? -1.574 -3.250 -9.540 1.00 87.44 103 ARG A N 1
ATOM 818 C CA . ARG A 1 103 ? -2.208 -3.778 -10.756 1.00 87.44 103 ARG A CA 1
ATOM 819 C C . ARG A 1 103 ? -2.477 -2.693 -11.792 1.00 87.44 103 ARG A C 1
ATOM 821 O O . ARG A 1 103 ? -2.194 -2.900 -12.972 1.00 87.44 103 ARG A O 1
ATOM 828 N N . THR A 1 104 ? -3.012 -1.548 -11.372 1.00 88.44 104 THR A N 1
ATOM 829 C CA . THR A 1 104 ? -3.229 -0.427 -12.290 1.00 88.44 104 THR A CA 1
ATOM 830 C C . THR A 1 104 ? -1.895 0.062 -12.831 1.00 88.44 104 THR A C 1
ATOM 832 O O . THR A 1 104 ? -1.766 0.202 -14.041 1.00 88.44 104 THR A O 1
ATOM 835 N N . SER A 1 105 ? -0.872 0.215 -11.983 1.00 87.56 105 SER A N 1
ATOM 836 C CA . SER A 1 105 ? 0.457 0.655 -12.424 1.00 87.56 105 SER A CA 1
ATOM 837 C C . SER A 1 105 ? 1.067 -0.281 -13.477 1.00 87.56 105 SER A C 1
ATOM 839 O O . SER A 1 105 ? 1.546 0.191 -14.505 1.00 87.56 105 SER A O 1
ATOM 841 N N . PHE A 1 106 ? 0.977 -1.600 -13.290 1.00 86.25 106 PHE A N 1
ATOM 842 C CA . PHE A 1 106 ? 1.408 -2.560 -14.313 1.00 86.25 106 PHE A CA 1
ATOM 843 C C . PHE A 1 106 ? 0.575 -2.476 -15.593 1.00 86.25 106 PHE A C 1
ATOM 845 O O . PHE A 1 106 ? 1.136 -2.518 -16.680 1.00 86.25 106 PHE A O 1
ATOM 852 N N . SER A 1 107 ? -0.742 -2.293 -15.480 1.00 89.12 107 SER A N 1
ATOM 853 C CA . SER A 1 107 ? -1.620 -2.162 -16.651 1.00 89.12 107 SER A CA 1
ATOM 854 C C . SER A 1 107 ? -1.254 -0.934 -17.493 1.00 89.12 107 SER A C 1
ATOM 856 O O . SER A 1 107 ? -1.101 -1.043 -18.706 1.00 89.12 107 SER A O 1
ATOM 858 N N . TYR A 1 108 ? -1.043 0.225 -16.856 1.00 88.19 108 TYR A N 1
ATOM 859 C CA . TYR A 1 108 ? -0.582 1.440 -17.539 1.00 88.19 108 TYR A CA 1
ATOM 860 C C . TYR A 1 108 ? 0.808 1.267 -18.147 1.00 88.19 108 TYR A C 1
ATOM 862 O O . TYR A 1 108 ? 1.042 1.720 -19.262 1.00 88.19 108 TYR A O 1
ATOM 870 N N . PHE A 1 109 ? 1.718 0.595 -17.441 1.00 86.25 109 PHE A N 1
ATOM 871 C CA . PHE A 1 109 ? 3.031 0.254 -17.977 1.00 86.25 109 PHE A CA 1
ATOM 872 C C . PHE A 1 109 ? 2.922 -0.590 -19.258 1.00 86.25 109 PHE A C 1
ATOM 874 O O . PHE A 1 109 ? 3.533 -0.236 -20.262 1.00 86.25 109 PHE A O 1
ATOM 881 N N . THR A 1 110 ? 2.108 -1.650 -19.265 1.00 87.19 110 THR A N 1
ATOM 882 C CA . THR A 1 110 ? 1.911 -2.496 -20.452 1.00 87.19 110 THR A CA 1
ATOM 883 C C . THR A 1 110 ? 1.347 -1.701 -21.626 1.00 87.19 110 THR A C 1
ATOM 885 O O . THR A 1 110 ? 1.825 -1.856 -22.747 1.00 87.19 110 THR A O 1
ATOM 888 N N . VAL A 1 111 ? 0.379 -0.812 -21.376 1.00 90.81 111 VAL A N 1
ATOM 889 C CA . VAL A 1 111 ? -0.166 0.075 -22.416 1.00 90.81 111 VAL A CA 1
ATOM 890 C C . VAL A 1 111 ? 0.923 0.987 -22.983 1.00 90.81 111 VAL A C 1
ATOM 892 O O . VAL A 1 111 ? 1.061 1.075 -24.200 1.00 90.81 111 VAL A O 1
ATOM 895 N N . LEU A 1 112 ? 1.735 1.617 -22.130 1.00 86.56 112 LEU A N 1
ATOM 896 C CA . LEU A 1 112 ? 2.837 2.476 -22.574 1.00 86.56 112 LEU A CA 1
ATOM 897 C C . LEU A 1 112 ? 3.873 1.708 -23.402 1.00 86.56 112 LEU A C 1
ATOM 899 O O . LEU A 1 112 ? 4.304 2.211 -24.431 1.00 86.56 112 LEU A O 1
ATOM 903 N N . CYS A 1 113 ? 4.222 0.483 -23.004 1.00 84.50 113 CYS A N 1
ATOM 904 C CA . CYS A 1 113 ? 5.110 -0.372 -23.791 1.00 84.50 113 CYS A CA 1
ATOM 905 C C . CYS A 1 113 ? 4.503 -0.813 -25.127 1.00 84.50 113 CYS A C 1
ATOM 907 O O . CYS A 1 113 ? 5.252 -1.032 -26.064 1.00 84.50 113 CYS A O 1
ATOM 909 N N . SER A 1 114 ? 3.178 -0.955 -25.229 1.00 88.00 114 SER A N 1
ATOM 910 C CA . SER A 1 114 ? 2.516 -1.308 -26.497 1.00 88.00 114 SER A CA 1
ATOM 911 C C . SER A 1 114 ? 2.386 -0.140 -27.479 1.00 88.00 114 SER A C 1
ATOM 913 O O . SER A 1 114 ? 2.178 -0.357 -28.667 1.00 88.00 114 SER A O 1
ATOM 915 N N . MET A 1 115 ? 2.457 1.096 -26.976 1.00 85.38 115 MET A N 1
ATOM 916 C CA . MET A 1 115 ? 2.407 2.326 -27.775 1.00 85.38 115 MET A CA 1
ATOM 917 C C . MET A 1 115 ? 3.800 2.792 -28.222 1.00 85.38 115 MET A C 1
ATOM 919 O O . MET A 1 115 ? 3.908 3.794 -28.927 1.00 85.38 115 MET A O 1
ATOM 923 N N . GLN A 1 116 ? 4.844 2.105 -27.759 1.00 67.19 116 GLN A N 1
ATOM 924 C CA . GLN A 1 116 ? 6.238 2.321 -28.122 1.00 67.19 116 GLN A CA 1
ATOM 925 C C . GLN A 1 116 ? 6.624 1.406 -29.284 1.00 67.19 116 GLN A C 1
ATOM 927 O O . GLN A 1 116 ? 7.400 1.882 -30.141 1.00 67.19 116 GLN A O 1
#

Nearest PDB structures (foldseek):
  8v02-assembly1_D  TM=8.080E-01  e=5.596E-04  Aedes aegypti
  6c70-assembly1_A  TM=7.828E-01  e=8.618E-04  Apocrypta bakeri
  8z9z-assembly1_B  TM=8.022E-01  e=1.502E-03  Acyrthosiphon pisum
  8z9z-assembly1_C  TM=8.230E-01  e=2.616E-03  Acyrthosiphon pisum
  8v00-assembly1_C  TM=7.571E-01  e=1.502E-03 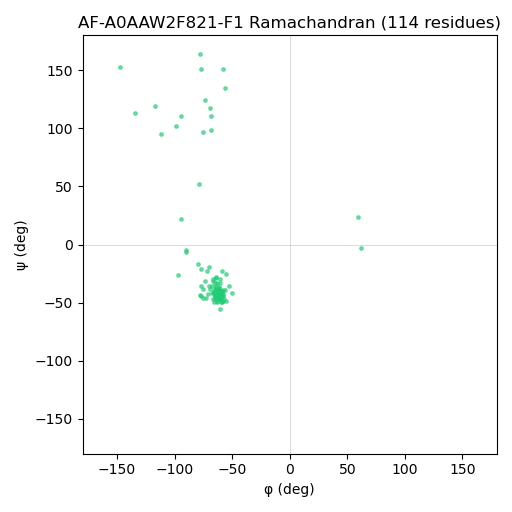 Apocrypta bakeri

Organism: NCBI:txid286306